Protein AF-A0A366K798-F1 (afdb_monomer_lite)

Foldseek 3Di:
DDPDDCPPPDDDDDCPDQQNVCQVVLDKDWDDPPPPDDDFDKIWIWQFQDDPNHGPGIDIDIDGPPDPDDDDPVRVVVVVVVVVVSVCRSVVVPPDDPDDPPVPDDDVVQWDWDADPVQQTQDTDPNRQVVLVVVPDPDDRHRDRNVVSVVVD

Organism: NCBI:txid2493120

Sequence (153 aa):
ALEDDVVGESVAYDDESLVTEAFMSAEMCETSDNKLSAGIPVDIWAIPVVRRGEVIAVVERHTNQMGVRAPGNTEAHYLEIADILSEMLHHGRFPQFPGSDRALAPKGTDGVIRVAATGMITLASPNALSAFRRLGLAGDLDGEYLIPTVREL

InterPro domains:
  IPR022066 Histidine kinase PdtaS, GAF domain [PF12282] (2-82)
  IPR038424 Histidine kinase PdtaS, GAF domain superfamily [G3DSA:3.30.450.280] (1-68)

Structure (mmCIF, N/CA/C/O backbone):
data_AF-A0A366K798-F1
#
_entry.id   AF-A0A366K798-F1
#
loop_
_atom_site.group_PDB
_atom_site.id
_atom_site.type_symbol
_atom_site.label_atom_id
_atom_site.label_alt_id
_atom_site.label_comp_id
_atom_site.label_asym_id
_atom_site.label_entity_id
_atom_site.label_seq_id
_atom_site.pdbx_PDB_ins_code
_atom_site.Cartn_x
_atom_site.Cartn_y
_atom_site.Cartn_z
_atom_site.occupancy
_atom_site.B_iso_or_equiv
_atom_site.auth_seq_id
_atom_site.auth_comp_id
_atom_site.auth_asym_id
_atom_site.auth_atom_id
_atom_site.pdbx_PDB_model_num
ATOM 1 N N . ALA A 1 1 ? 7.201 -2.879 17.829 1.00 54.84 1 ALA A N 1
ATOM 2 C CA . ALA A 1 1 ? 6.902 -4.130 17.107 1.00 54.84 1 ALA A CA 1
ATOM 3 C C . ALA A 1 1 ? 6.512 -5.162 18.145 1.00 54.84 1 ALA A C 1
ATOM 5 O O . ALA A 1 1 ? 7.187 -5.226 19.166 1.00 54.84 1 ALA A O 1
ATOM 6 N N . LEU A 1 2 ? 5.425 -5.896 17.917 1.00 60.41 2 LEU A N 1
ATOM 7 C CA . LEU A 1 2 ? 5.010 -6.980 18.806 1.00 60.41 2 LEU A CA 1
ATOM 8 C C . LEU A 1 2 ? 6.041 -8.114 18.709 1.00 60.41 2 LEU A C 1
ATOM 10 O O . LEU A 1 2 ? 6.397 -8.519 17.602 1.00 60.41 2 LEU A O 1
ATOM 14 N N . GLU A 1 3 ? 6.570 -8.554 19.849 1.00 67.19 3 GLU A N 1
ATOM 15 C CA . GLU A 1 3 ? 7.598 -9.604 19.912 1.00 67.19 3 GLU A CA 1
ATOM 16 C C . GLU A 1 3 ? 6.991 -11.020 19.913 1.00 67.19 3 GLU A C 1
ATOM 18 O O . GLU A 1 3 ? 7.686 -11.977 19.573 1.00 67.19 3 GLU A O 1
ATOM 23 N N . ASP A 1 4 ? 5.687 -11.133 20.196 1.00 78.62 4 ASP A N 1
ATOM 24 C CA . ASP A 1 4 ? 4.951 -12.387 20.380 1.00 78.62 4 ASP A CA 1
ATOM 25 C C . ASP A 1 4 ? 3.835 -12.598 19.334 1.00 78.62 4 ASP A C 1
ATOM 27 O O . ASP A 1 4 ? 3.371 -11.659 18.677 1.00 78.62 4 ASP A O 1
ATOM 31 N N . ASP A 1 5 ? 3.397 -13.854 19.174 1.00 82.75 5 ASP A N 1
ATOM 32 C CA . ASP A 1 5 ? 2.222 -14.212 18.368 1.00 82.75 5 ASP A CA 1
ATOM 33 C C . ASP A 1 5 ? 0.937 -13.853 19.121 1.00 82.75 5 ASP A C 1
ATOM 35 O O . ASP A 1 5 ? 0.568 -14.511 20.090 1.00 82.75 5 ASP A O 1
ATOM 39 N N . VAL A 1 6 ? 0.255 -12.818 18.639 1.00 84.44 6 VAL A N 1
ATOM 40 C CA . VAL A 1 6 ? -0.955 -12.258 19.258 1.00 84.44 6 VAL A CA 1
ATOM 41 C C . VAL A 1 6 ? -2.258 -12.805 18.659 1.00 84.44 6 VAL A C 1
ATOM 43 O O . VAL A 1 6 ? -3.349 -12.290 18.923 1.00 84.44 6 VAL A O 1
ATOM 46 N N . VAL A 1 7 ? -2.195 -13.825 17.795 1.00 88.50 7 VAL A N 1
ATOM 47 C CA . VAL A 1 7 ? -3.396 -14.353 17.136 1.00 88.50 7 VAL A CA 1
ATOM 48 C C . VAL A 1 7 ? -4.324 -15.026 18.150 1.00 88.50 7 VAL A C 1
ATOM 50 O O . VAL A 1 7 ? -4.000 -16.043 18.756 1.00 88.50 7 VAL A O 1
ATOM 53 N N . GLY A 1 8 ? -5.546 -14.498 18.259 1.00 88.69 8 GLY A N 1
ATOM 54 C CA . GLY A 1 8 ? -6.585 -15.030 19.146 1.00 88.69 8 GLY A CA 1
ATOM 55 C C . GLY A 1 8 ? -6.557 -14.453 20.560 1.00 88.69 8 GLY A C 1
ATOM 56 O O . GLY A 1 8 ? -7.390 -14.839 21.382 1.00 88.69 8 GLY A O 1
ATOM 57 N N . GLU A 1 9 ? -5.650 -13.520 20.841 1.00 87.81 9 GLU A N 1
ATOM 58 C CA . GLU A 1 9 ? -5.643 -12.799 22.105 1.00 87.81 9 GLU A CA 1
ATOM 59 C C . GLU A 1 9 ? -6.848 -11.859 22.227 1.00 87.81 9 GLU A C 1
ATOM 61 O O . GLU A 1 9 ? -7.323 -11.264 21.256 1.00 87.81 9 GLU A O 1
ATOM 66 N N . SER A 1 10 ? -7.351 -11.721 23.454 1.00 85.12 10 SER A N 1
ATOM 67 C CA . SER A 1 10 ? -8.362 -10.727 23.802 1.00 85.12 10 SER A CA 1
ATOM 68 C C . SER A 1 10 ? -7.691 -9.554 24.499 1.00 85.12 10 SER A C 1
ATOM 70 O O . SER A 1 10 ? -7.146 -9.717 25.592 1.00 85.12 10 SER A O 1
ATOM 72 N N . VAL A 1 11 ? -7.781 -8.371 23.906 1.00 79.88 11 VAL A N 1
ATOM 73 C CA . VAL A 1 11 ? -7.325 -7.133 24.541 1.00 79.88 11 VAL A CA 1
ATOM 74 C C . VAL A 1 11 ? -8.488 -6.538 25.333 1.00 79.88 11 VAL A C 1
ATOM 76 O O . VAL A 1 11 ? -9.638 -6.569 24.886 1.00 79.88 11 VAL A O 1
ATOM 79 N N . ALA A 1 12 ? -8.209 -6.043 26.539 1.00 81.06 12 ALA A N 1
ATOM 80 C CA . ALA A 1 12 ? -9.206 -5.312 27.310 1.00 81.06 12 ALA A CA 1
ATOM 81 C C . ALA A 1 12 ? -9.580 -4.015 26.580 1.00 81.06 12 ALA A C 1
ATOM 83 O O . ALA A 1 12 ? -8.745 -3.405 25.919 1.00 81.06 12 ALA A O 1
ATOM 84 N N . TYR A 1 13 ? -10.836 -3.595 26.713 1.00 80.88 13 TYR A N 1
ATOM 85 C CA . TYR A 1 13 ? -11.253 -2.295 26.204 1.00 80.88 13 TYR A CA 1
ATOM 86 C C . TYR A 1 13 ? -10.468 -1.182 26.911 1.00 80.88 13 TYR A C 1
ATOM 88 O O . TYR A 1 13 ? -10.443 -1.133 28.141 1.00 80.88 13 TYR A O 1
ATOM 96 N N . ASP A 1 14 ? -9.870 -0.306 26.112 1.00 83.69 14 ASP A N 1
ATOM 97 C CA . ASP A 1 14 ? -9.149 0.894 26.528 1.00 83.69 14 ASP A CA 1
ATOM 98 C C . ASP A 1 14 ? -9.636 2.052 25.650 1.00 83.69 14 ASP A C 1
ATOM 100 O O . ASP A 1 14 ? -9.509 1.999 24.424 1.00 83.69 14 ASP A O 1
ATOM 104 N N . ASP A 1 15 ? -10.256 3.064 26.254 1.00 77.69 15 ASP A N 1
ATOM 105 C CA . ASP A 1 15 ? -10.803 4.227 25.555 1.00 77.69 15 ASP A CA 1
ATOM 106 C C . ASP A 1 15 ? -9.727 5.198 25.062 1.00 77.69 15 ASP A C 1
ATOM 108 O O . ASP A 1 15 ? -9.991 5.972 24.143 1.00 77.69 15 ASP A O 1
ATOM 112 N N . GLU A 1 16 ? -8.511 5.125 25.605 1.00 79.81 16 GLU A N 1
ATOM 113 C CA . GLU A 1 16 ? -7.377 5.949 25.176 1.00 79.81 16 GLU A CA 1
ATOM 114 C C . GLU A 1 16 ? -6.558 5.306 24.039 1.00 79.81 16 GLU A C 1
ATOM 116 O O . GLU A 1 16 ? -5.650 5.945 23.478 1.00 79.81 16 GLU A O 1
ATOM 121 N N . SER A 1 17 ? -6.892 4.060 23.680 1.00 88.00 17 SER A N 1
ATOM 122 C CA . SER A 1 17 ? -6.266 3.315 22.590 1.00 88.00 17 SER A CA 1
ATOM 123 C C . SER A 1 17 ? -6.686 3.844 21.217 1.00 88.00 17 SER A C 1
ATOM 125 O O . SER A 1 17 ? -7.871 4.034 20.931 1.00 88.00 17 SER A O 1
ATOM 127 N N . LEU A 1 18 ? -5.704 3.984 20.318 1.00 89.62 18 LEU A N 1
ATOM 128 C CA . LEU A 1 18 ? -5.918 4.381 18.919 1.00 89.62 18 LEU A CA 1
ATOM 129 C C . LEU A 1 18 ? -6.877 3.430 18.190 1.00 89.62 18 LEU A C 1
ATOM 131 O O . LEU A 1 18 ? -7.615 3.856 17.305 1.00 89.62 18 LEU A O 1
ATOM 135 N N . VAL A 1 19 ? -6.892 2.148 18.569 1.00 91.88 19 VAL A N 1
ATOM 136 C CA . VAL A 1 19 ? -7.798 1.150 17.987 1.00 91.88 19 VAL A CA 1
ATOM 137 C C . VAL A 1 19 ? -9.250 1.481 18.308 1.00 91.88 19 VAL A C 1
ATOM 139 O O . VAL A 1 19 ? -10.099 1.450 17.417 1.00 91.88 19 VAL A O 1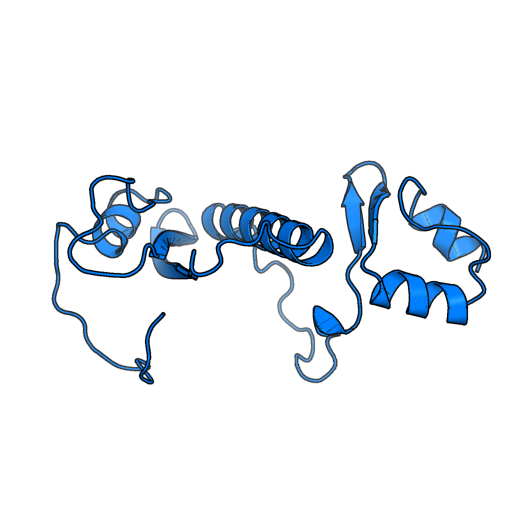
ATOM 142 N N . THR A 1 20 ? -9.536 1.821 19.565 1.00 91.75 20 THR A N 1
ATOM 143 C CA . THR A 1 20 ? -10.879 2.209 20.002 1.00 91.75 20 THR A CA 1
ATOM 144 C C . THR A 1 20 ? -11.309 3.505 19.324 1.00 91.75 20 THR A C 1
ATOM 146 O O . THR A 1 20 ? -12.425 3.590 18.812 1.00 91.75 20 THR A O 1
ATOM 149 N N . GLU A 1 21 ? -10.415 4.493 19.255 1.00 93.00 21 GLU A N 1
ATOM 150 C CA . GLU A 1 21 ? -10.679 5.772 18.595 1.00 93.00 21 GLU A CA 1
ATOM 151 C C . GLU A 1 21 ? -11.023 5.590 17.108 1.00 93.00 21 GLU A C 1
ATOM 153 O O . GLU A 1 21 ? -12.076 6.052 16.658 1.00 93.00 21 GLU A O 1
ATOM 158 N N . ALA A 1 22 ? -10.196 4.852 16.363 1.00 94.75 22 ALA A N 1
ATOM 159 C CA . ALA A 1 22 ? -10.421 4.557 14.949 1.00 94.75 22 ALA A CA 1
ATOM 160 C C . ALA A 1 22 ? -11.710 3.750 14.725 1.00 94.75 22 ALA A C 1
ATOM 162 O O . ALA A 1 22 ? -12.458 4.004 13.778 1.00 94.75 22 ALA A O 1
ATOM 163 N N . PHE A 1 23 ? -12.011 2.793 15.611 1.00 94.69 23 PHE A N 1
ATOM 164 C CA . PHE A 1 23 ? -13.236 1.998 15.531 1.00 94.69 23 PHE A CA 1
ATOM 165 C C . PHE A 1 23 ? -14.498 2.852 15.700 1.00 94.69 23 PHE A C 1
ATOM 167 O O . PHE A 1 23 ? -15.468 2.678 14.964 1.00 94.69 23 PHE A O 1
ATOM 174 N N . MET A 1 24 ? -14.484 3.783 16.655 1.00 94.12 24 MET A N 1
ATOM 175 C CA . MET A 1 24 ? -15.645 4.610 16.993 1.00 94.12 24 MET A CA 1
ATOM 176 C C . MET A 1 24 ? -15.841 5.785 16.029 1.00 94.12 24 MET A C 1
ATOM 178 O O . MET A 1 24 ? -16.979 6.130 15.709 1.00 94.12 24 MET A O 1
ATOM 182 N N . SER A 1 25 ? -14.750 6.412 15.583 1.00 94.38 25 SER A N 1
ATOM 183 C CA . SER A 1 25 ? -14.782 7.564 14.670 1.00 94.38 25 SER A CA 1
ATOM 184 C C . SER A 1 25 ? -14.938 7.167 13.204 1.00 94.38 25 SER A C 1
ATOM 186 O O . SER A 1 25 ? -15.413 7.974 12.409 1.00 94.38 25 SER A O 1
ATOM 188 N N . ALA A 1 26 ? -14.555 5.934 12.859 1.00 95.25 26 ALA A N 1
ATOM 189 C CA . ALA A 1 26 ? -14.332 5.485 11.492 1.00 95.25 26 ALA A CA 1
ATOM 190 C C . ALA A 1 26 ? -13.239 6.271 10.745 1.00 95.25 26 ALA A C 1
ATOM 192 O O . ALA A 1 26 ? -13.190 6.177 9.523 1.00 95.25 26 ALA A O 1
ATOM 193 N N . GLU A 1 27 ? -12.348 6.976 11.451 1.00 95.38 27 GLU A N 1
ATOM 194 C CA . GLU A 1 27 ? -11.219 7.737 10.897 1.00 95.38 27 GLU A CA 1
ATOM 195 C C . GLU A 1 27 ? -9.874 7.041 11.167 1.00 95.38 27 GLU A C 1
ATOM 197 O O . GLU A 1 27 ? -9.749 6.225 12.083 1.00 95.38 27 GLU A O 1
ATOM 202 N N . MET A 1 28 ? -8.854 7.336 10.353 1.00 94.06 28 MET A N 1
ATOM 203 C CA . MET A 1 28 ? -7.486 6.878 10.630 1.00 94.06 28 MET A CA 1
ATOM 204 C C . MET A 1 28 ? -6.880 7.689 11.777 1.00 94.06 28 MET A C 1
ATOM 206 O O . MET A 1 28 ? -6.888 8.919 11.741 1.00 94.06 28 MET A O 1
ATOM 210 N N . CYS A 1 29 ? -6.312 6.994 12.761 1.00 92.44 29 CYS A N 1
ATOM 211 C CA . CYS A 1 29 ? -5.670 7.604 13.922 1.00 92.44 29 CYS A CA 1
ATOM 212 C C . CYS A 1 29 ? -4.181 7.244 13.944 1.00 92.44 29 CYS A C 1
ATOM 214 O O . CYS A 1 29 ? -3.802 6.115 13.634 1.00 92.44 29 CYS A O 1
ATOM 216 N N . GLU A 1 30 ? -3.334 8.182 14.355 1.00 88.69 30 GLU A N 1
ATOM 217 C CA . GLU A 1 30 ? -1.893 7.976 14.513 1.00 88.69 30 GLU A CA 1
ATOM 218 C C . GLU A 1 30 ? -1.465 8.393 15.922 1.00 88.69 30 GLU A C 1
ATOM 220 O O . GLU A 1 30 ? -2.060 9.286 16.536 1.00 88.69 30 GLU A O 1
ATOM 225 N N . THR A 1 31 ? -0.424 7.751 16.451 1.00 79.44 31 THR A N 1
ATOM 226 C CA . THR A 1 31 ? 0.230 8.236 17.665 1.00 79.44 31 THR A CA 1
ATOM 227 C C . THR A 1 31 ? 0.748 9.659 17.432 1.00 79.44 31 THR A C 1
ATOM 229 O O . THR A 1 31 ? 1.409 9.945 16.441 1.00 79.44 31 THR A O 1
ATOM 232 N N . SER A 1 32 ? 0.450 10.577 18.348 1.00 64.38 32 SER A N 1
ATOM 233 C CA . SER A 1 32 ? 1.085 11.899 18.319 1.00 64.38 32 SER A CA 1
ATOM 234 C C . SER A 1 32 ? 2.488 11.810 18.919 1.00 64.38 32 SER A C 1
ATOM 236 O O . SER A 1 32 ? 2.707 11.017 19.838 1.00 64.38 32 SER A O 1
ATOM 238 N N . ASP A 1 33 ? 3.402 12.689 18.490 1.00 53.69 33 ASP A N 1
ATOM 239 C CA . ASP A 1 33 ? 4.768 12.825 19.039 1.00 53.69 33 ASP A CA 1
ATOM 240 C C . ASP A 1 33 ? 4.813 12.848 20.586 1.00 53.69 33 ASP A C 1
ATOM 242 O O . ASP A 1 33 ? 5.799 12.451 21.206 1.00 53.69 33 ASP A O 1
ATOM 246 N N . ASN A 1 34 ? 3.726 13.286 21.234 1.00 44.88 34 ASN A N 1
ATOM 247 C CA . ASN A 1 34 ? 3.611 13.416 22.687 1.00 44.88 34 ASN A CA 1
ATOM 248 C C . ASN A 1 34 ? 3.172 12.142 23.439 1.00 44.88 34 ASN A C 1
ATOM 250 O O . ASN A 1 34 ? 3.200 12.156 24.670 1.00 44.88 34 ASN A O 1
ATOM 254 N N . LYS A 1 35 ? 2.763 11.055 22.764 1.00 49.72 35 LYS A N 1
ATOM 255 C CA . LYS A 1 35 ? 2.328 9.792 23.412 1.00 49.72 35 LYS A CA 1
ATOM 256 C C . LYS A 1 35 ? 3.464 8.774 23.625 1.00 49.72 35 LYS A C 1
ATOM 258 O O . LYS A 1 35 ? 3.205 7.657 24.070 1.00 49.72 35 LYS A O 1
ATOM 263 N N . LEU A 1 36 ? 4.722 9.152 23.377 1.00 52.78 36 LEU A N 1
ATOM 264 C CA . LEU A 1 36 ? 5.908 8.326 23.642 1.00 52.78 36 LEU A CA 1
ATOM 265 C C . LEU A 1 36 ? 6.132 8.125 25.153 1.00 52.78 36 LEU A C 1
ATOM 267 O O . LEU A 1 36 ? 6.948 8.798 25.783 1.00 52.78 36 LEU A O 1
ATOM 271 N N . SER A 1 37 ? 5.405 7.185 25.753 1.00 45.53 37 SER A N 1
ATOM 272 C CA . SER A 1 37 ? 5.685 6.695 27.100 1.00 45.53 37 SER A CA 1
ATOM 273 C C . SER A 1 37 ? 6.591 5.466 27.012 1.00 45.53 37 SER A C 1
ATOM 275 O O . SER A 1 37 ? 6.191 4.425 26.506 1.00 45.53 37 SER A O 1
ATOM 277 N N . ALA A 1 38 ? 7.810 5.622 27.536 1.00 43.06 38 ALA A N 1
ATOM 278 C CA . ALA A 1 38 ? 8.819 4.590 27.787 1.00 43.06 38 ALA A CA 1
ATOM 279 C C . ALA A 1 38 ? 9.388 3.846 26.559 1.00 43.06 38 ALA A C 1
ATOM 281 O O . ALA A 1 38 ? 8.905 2.801 26.140 1.00 43.06 38 ALA A O 1
ATOM 282 N N . GLY A 1 39 ? 10.557 4.304 26.104 1.00 60.31 39 GLY A N 1
ATOM 283 C CA . GLY A 1 39 ? 11.379 3.563 25.147 1.00 60.31 39 GLY A CA 1
ATOM 284 C C . GLY A 1 39 ? 11.050 3.859 23.686 1.00 60.31 39 GLY A C 1
ATOM 285 O O . GLY A 1 39 ? 10.146 4.621 23.383 1.00 60.31 39 GLY A O 1
ATOM 286 N N . ILE A 1 40 ? 11.919 3.324 22.826 1.00 55.50 40 ILE A N 1
ATOM 287 C CA . ILE A 1 40 ? 12.002 3.415 21.357 1.00 55.50 40 ILE A CA 1
ATOM 288 C C . ILE A 1 40 ? 10.802 4.101 20.658 1.00 55.50 40 ILE A C 1
ATOM 290 O O . ILE A 1 40 ? 9.689 3.594 20.772 1.00 55.50 40 ILE A O 1
ATOM 294 N N . PRO A 1 41 ? 11.015 5.161 19.845 1.00 61.34 41 PRO A N 1
ATOM 295 C CA . PRO A 1 41 ? 9.941 5.750 19.052 1.00 61.34 41 PRO A CA 1
ATOM 296 C C . PRO A 1 41 ? 9.410 4.755 18.013 1.00 61.34 41 PRO A C 1
ATOM 298 O O . PRO A 1 41 ? 10.133 4.301 17.122 1.00 61.34 41 PRO A O 1
ATOM 301 N N . VAL A 1 42 ? 8.140 4.389 18.167 1.00 68.88 42 VAL A N 1
ATOM 302 C CA . VAL A 1 42 ? 7.385 3.550 17.237 1.00 68.88 42 VAL A CA 1
ATOM 303 C C . VAL A 1 42 ? 6.173 4.356 16.799 1.00 68.88 42 VAL A C 1
ATOM 305 O O . VAL A 1 42 ? 5.353 4.724 17.640 1.00 68.88 42 VAL A O 1
ATOM 308 N N . ASP A 1 43 ? 6.049 4.593 15.496 1.00 79.12 43 ASP A N 1
ATOM 309 C CA . ASP A 1 43 ? 4.836 5.182 14.941 1.00 79.12 43 ASP A CA 1
ATOM 310 C C . ASP A 1 43 ? 3.781 4.089 14.862 1.00 79.12 43 ASP A C 1
ATOM 312 O O . ASP A 1 43 ? 4.014 3.008 14.304 1.00 79.12 43 ASP A O 1
ATOM 316 N N . ILE A 1 44 ? 2.620 4.364 15.442 1.00 86.50 44 ILE A N 1
ATOM 317 C CA . ILE A 1 44 ? 1.485 3.451 15.436 1.00 86.50 44 ILE A CA 1
ATOM 318 C C . ILE A 1 44 ? 0.354 4.130 14.687 1.00 86.50 44 ILE A C 1
ATOM 320 O O . ILE A 1 44 ? -0.065 5.226 15.052 1.00 86.50 44 ILE A O 1
ATOM 324 N N . TRP A 1 45 ? -0.144 3.448 13.664 1.00 91.12 45 TRP A N 1
ATOM 325 C CA . TRP A 1 45 ? -1.334 3.828 12.914 1.00 91.12 45 TRP A CA 1
ATOM 326 C C . TRP A 1 45 ? -2.456 2.837 13.198 1.00 91.12 45 TRP A C 1
ATOM 328 O O . TRP A 1 45 ? -2.248 1.633 13.059 1.00 91.12 45 TRP A O 1
ATOM 338 N N . ALA A 1 46 ? -3.645 3.331 13.522 1.00 94.06 46 ALA A N 1
ATOM 339 C CA . ALA A 1 46 ? -4.877 2.559 13.581 1.00 94.06 46 ALA A CA 1
ATOM 340 C C . ALA A 1 46 ? -5.739 2.890 12.355 1.00 94.06 46 ALA A C 1
ATOM 342 O O . ALA A 1 46 ? -6.180 4.024 12.166 1.00 94.06 46 ALA A O 1
ATOM 343 N N . ILE A 1 47 ? -5.952 1.891 11.498 1.00 95.81 47 ILE A N 1
ATOM 344 C CA . ILE A 1 47 ? -6.615 2.038 10.200 1.00 95.81 47 ILE A CA 1
ATOM 345 C C . ILE A 1 47 ? -7.942 1.270 10.238 1.00 95.81 47 ILE A C 1
ATOM 347 O O . ILE A 1 47 ? -7.925 0.033 10.232 1.00 95.81 47 ILE A O 1
ATOM 351 N N . PRO A 1 48 ? -9.101 1.948 10.278 1.00 96.31 48 PRO A N 1
ATOM 352 C CA . PRO A 1 48 ? -10.383 1.263 10.310 1.00 96.31 48 PRO A CA 1
ATOM 353 C C . PRO A 1 48 ? -10.692 0.634 8.949 1.00 96.31 48 PRO A C 1
ATOM 355 O O . PRO A 1 48 ? -10.488 1.231 7.892 1.00 96.31 48 PRO A O 1
ATOM 358 N N . VAL A 1 49 ? -11.224 -0.585 8.971 1.00 95.56 49 VAL A N 1
ATOM 359 C CA . VAL A 1 49 ? -11.694 -1.304 7.786 1.00 95.56 49 VAL A CA 1
ATOM 360 C C . VAL A 1 49 ? -13.195 -1.090 7.672 1.00 95.56 49 VAL A C 1
ATOM 362 O O . VAL A 1 49 ? -13.973 -1.696 8.412 1.00 95.56 49 VAL A O 1
ATOM 365 N N . VAL A 1 50 ? -13.610 -0.231 6.740 1.00 92.25 50 VAL A N 1
ATOM 366 C CA . VAL A 1 50 ? -15.017 0.153 6.573 1.00 92.25 50 VAL A CA 1
ATOM 367 C C . VAL A 1 50 ? -15.680 -0.673 5.477 1.00 92.25 50 VAL A C 1
ATOM 369 O O . VAL A 1 50 ? -15.215 -0.747 4.338 1.00 92.25 50 VAL A O 1
ATOM 372 N N . ARG A 1 51 ? -16.833 -1.268 5.790 1.00 88.75 51 ARG A N 1
ATOM 373 C CA . ARG A 1 51 ? -17.664 -1.992 4.828 1.00 88.75 51 ARG A CA 1
ATOM 374 C C . ARG A 1 51 ? -19.120 -1.585 4.987 1.00 88.75 51 ARG A C 1
ATOM 376 O O . ARG A 1 51 ? -19.712 -1.777 6.035 1.00 88.75 51 ARG A O 1
ATOM 383 N N . ARG A 1 52 ? -19.727 -1.073 3.908 1.00 89.25 52 ARG A N 1
ATOM 384 C CA . ARG A 1 52 ? -21.137 -0.620 3.891 1.00 89.25 52 ARG A CA 1
ATOM 385 C C . ARG A 1 52 ? -21.459 0.427 4.976 1.00 89.25 52 ARG A C 1
ATOM 387 O O . ARG A 1 52 ? -22.577 0.459 5.473 1.00 89.25 52 ARG A O 1
ATOM 394 N N . GLY A 1 53 ? -20.493 1.288 5.299 1.00 89.62 53 GLY A N 1
ATOM 395 C CA . GLY A 1 53 ? -20.649 2.345 6.304 1.00 89.62 53 GLY A CA 1
ATOM 396 C C . GLY A 1 53 ? -20.442 1.890 7.750 1.00 89.62 53 GLY A C 1
ATOM 397 O O . GLY A 1 53 ? -20.662 2.684 8.654 1.00 89.62 53 GLY A O 1
ATOM 398 N N . GLU A 1 54 ? -20.020 0.645 7.972 1.00 93.81 54 GLU A N 1
ATOM 399 C CA . GLU A 1 54 ? -19.731 0.094 9.296 1.00 93.81 54 GLU A CA 1
ATOM 400 C C . GLU A 1 54 ? -18.248 -0.286 9.394 1.00 93.81 54 GLU A C 1
ATOM 402 O O . GLU A 1 54 ? -17.692 -0.864 8.453 1.00 93.81 54 GLU A O 1
ATOM 407 N N . VAL A 1 55 ? -17.604 0.033 10.521 1.00 95.94 55 VAL A N 1
ATOM 408 C CA . VAL A 1 55 ? -16.243 -0.435 10.815 1.00 95.94 55 VAL A CA 1
ATOM 409 C C . VAL A 1 55 ? -16.318 -1.896 11.248 1.00 95.94 55 VAL A C 1
ATOM 411 O O . VAL A 1 55 ? -16.947 -2.223 12.249 1.00 95.94 55 VAL A O 1
ATOM 414 N N . ILE A 1 56 ? -15.677 -2.786 10.491 1.00 94.81 56 ILE A N 1
ATOM 415 C CA . ILE A 1 56 ? -15.715 -4.237 10.747 1.00 94.81 56 ILE A CA 1
ATOM 416 C C . ILE A 1 56 ? -14.430 -4.778 11.382 1.00 94.81 56 ILE A C 1
ATOM 418 O O . ILE A 1 56 ? -14.408 -5.915 11.846 1.00 94.81 56 ILE A O 1
ATOM 422 N N . ALA A 1 57 ? -13.352 -3.995 11.348 1.00 95.00 57 ALA A N 1
ATOM 423 C CA . ALA A 1 57 ? -12.054 -4.305 11.936 1.00 95.00 57 ALA A CA 1
ATOM 424 C C . ALA A 1 57 ? -11.199 -3.033 12.003 1.00 95.00 57 ALA A C 1
ATOM 426 O O . ALA A 1 57 ? -11.511 -2.040 11.346 1.00 95.00 57 ALA A O 1
ATOM 427 N N . VAL A 1 58 ? -10.089 -3.095 12.732 1.00 95.19 58 VAL A N 1
ATOM 428 C CA . VAL A 1 58 ? -9.032 -2.079 12.716 1.00 95.19 58 VA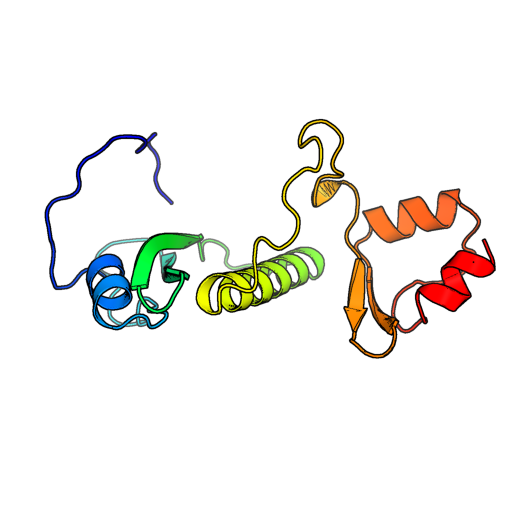L A CA 1
ATOM 429 C C . VAL A 1 58 ? -7.702 -2.783 12.473 1.00 95.19 58 VAL A C 1
ATOM 431 O O . VAL A 1 58 ? -7.434 -3.827 13.065 1.00 95.19 58 VAL A O 1
ATOM 434 N N . VAL A 1 59 ? -6.889 -2.237 11.573 1.00 94.69 59 VAL A N 1
ATOM 435 C CA . VAL A 1 59 ? -5.513 -2.677 11.338 1.00 94.69 59 VAL A CA 1
ATOM 436 C C . VAL A 1 59 ? -4.582 -1.743 12.089 1.00 94.69 59 VAL A C 1
ATOM 438 O O . VAL A 1 59 ? -4.563 -0.546 11.817 1.00 94.69 59 VAL A O 1
ATOM 441 N N . GLU A 1 60 ? -3.795 -2.298 13.003 1.00 91.31 60 GLU A N 1
ATOM 442 C CA . GLU A 1 60 ? -2.733 -1.561 13.675 1.00 91.31 60 GLU A CA 1
ATOM 443 C C . GLU A 1 60 ? -1.406 -1.772 12.930 1.00 91.31 60 GLU A C 1
ATOM 445 O O . GLU A 1 60 ? -0.946 -2.901 12.749 1.00 91.31 60 GLU A O 1
ATOM 450 N N . ARG A 1 61 ? -0.799 -0.685 12.451 1.00 89.00 61 ARG A N 1
ATOM 451 C CA . ARG A 1 61 ? 0.475 -0.689 11.725 1.00 89.00 61 ARG A CA 1
ATOM 452 C C . ARG A 1 61 ? 1.549 -0.065 12.602 1.00 89.00 61 ARG A C 1
ATOM 454 O O . ARG A 1 61 ? 1.456 1.106 12.948 1.00 89.00 61 ARG A O 1
ATOM 461 N N . HIS A 1 62 ? 2.571 -0.854 12.927 1.00 85.00 62 HIS A N 1
ATOM 462 C CA . HIS A 1 62 ? 3.725 -0.415 13.714 1.00 85.00 62 HIS A CA 1
ATOM 463 C C . HIS A 1 62 ? 4.908 -0.166 12.790 1.00 85.00 62 HIS A C 1
ATOM 465 O O . HIS A 1 62 ? 5.418 -1.107 12.176 1.00 85.00 62 HIS A O 1
ATOM 471 N N . THR A 1 63 ? 5.394 1.066 12.753 1.00 77.31 63 THR A N 1
ATOM 472 C CA . THR A 1 63 ? 6.620 1.425 12.041 1.00 77.31 63 THR A CA 1
ATOM 473 C C . THR A 1 63 ? 7.685 1.762 13.072 1.00 77.31 63 THR A C 1
ATOM 475 O O . THR A 1 63 ? 7.556 2.706 13.845 1.00 77.31 63 THR A O 1
ATOM 478 N N . ASN A 1 64 ? 8.742 0.953 13.134 1.00 68.62 64 ASN A N 1
ATOM 479 C CA . ASN A 1 64 ? 9.848 1.221 14.043 1.00 68.62 64 ASN A CA 1
ATOM 480 C C . ASN A 1 64 ? 10.717 2.346 13.466 1.00 68.62 64 ASN A C 1
ATOM 482 O O . ASN A 1 64 ? 11.284 2.170 12.389 1.00 68.62 64 ASN A O 1
ATOM 486 N N . GLN A 1 65 ? 10.876 3.455 14.189 1.00 62.72 65 GLN A N 1
ATOM 487 C CA . GLN A 1 65 ? 11.796 4.524 13.792 1.00 62.72 65 GLN A CA 1
ATOM 488 C C . GLN A 1 65 ? 13.253 4.261 14.222 1.00 62.72 65 GLN A C 1
ATOM 490 O O . GLN A 1 65 ? 14.110 5.142 14.125 1.00 62.72 65 GLN A O 1
ATOM 495 N N . MET A 1 66 ? 13.591 3.054 14.700 1.00 50.56 66 MET A N 1
ATOM 496 C CA . MET A 1 66 ? 14.978 2.688 14.999 1.00 50.56 66 MET A CA 1
ATOM 497 C C . MET A 1 66 ? 15.858 2.631 13.751 1.00 50.56 66 MET A C 1
ATOM 499 O O . MET A 1 66 ? 16.072 1.593 13.130 1.00 50.56 66 MET A O 1
ATOM 503 N N . GLY A 1 67 ? 16.486 3.764 13.487 1.00 51.16 67 GLY A N 1
ATOM 504 C CA . GLY A 1 67 ? 17.634 3.900 12.623 1.00 51.16 67 GLY A CA 1
ATOM 505 C C . GLY A 1 67 ? 17.936 5.376 12.475 1.00 51.16 67 GLY A C 1
ATOM 506 O O . GLY A 1 67 ? 17.170 6.107 11.866 1.00 51.16 67 GLY A O 1
ATOM 507 N N . VAL A 1 68 ? 19.096 5.826 12.954 1.00 49.88 68 VAL A N 1
ATOM 508 C CA . VAL A 1 68 ? 19.678 7.145 12.617 1.00 49.88 68 VAL A CA 1
ATOM 509 C C . VAL A 1 68 ? 20.111 7.167 11.135 1.00 49.88 68 VAL A C 1
ATOM 511 O O . VAL A 1 68 ? 21.161 7.682 10.761 1.00 49.88 68 VAL A O 1
ATOM 514 N N . ARG A 1 69 ? 19.351 6.507 10.262 1.00 62.50 69 ARG A N 1
ATOM 515 C CA . ARG A 1 69 ? 19.621 6.341 8.848 1.00 62.50 69 ARG A CA 1
ATOM 516 C C . ARG A 1 69 ? 18.353 6.721 8.110 1.00 62.50 69 ARG A C 1
ATOM 518 O O . ARG A 1 69 ? 17.310 6.119 8.326 1.00 62.50 69 ARG A O 1
ATOM 525 N N . ALA A 1 70 ? 18.476 7.702 7.223 1.00 61.84 70 ALA A N 1
ATOM 526 C CA . ALA A 1 70 ? 17.415 8.007 6.279 1.00 61.84 70 ALA A CA 1
ATOM 527 C C . ALA A 1 70 ? 17.052 6.728 5.496 1.00 61.84 70 ALA A C 1
ATOM 529 O O . ALA A 1 70 ? 17.981 6.037 5.044 1.00 61.84 70 ALA A O 1
ATOM 530 N N . PRO A 1 71 ? 15.754 6.403 5.349 1.00 63.19 71 PRO A N 1
ATOM 531 C CA . PRO A 1 71 ? 15.328 5.239 4.589 1.00 63.19 71 PRO A CA 1
ATOM 532 C C . PRO A 1 71 ? 15.944 5.277 3.191 1.00 63.19 71 PRO A C 1
ATOM 534 O O . PRO A 1 71 ? 16.113 6.337 2.579 1.00 63.19 71 PRO A O 1
ATOM 537 N N . GLY A 1 72 ? 16.339 4.107 2.691 1.00 73.94 72 GLY A N 1
ATOM 538 C CA . GLY A 1 72 ? 16.845 4.008 1.324 1.00 73.94 72 GLY A CA 1
ATOM 539 C C . GLY A 1 72 ? 15.752 4.372 0.314 1.00 73.94 72 GLY A C 1
ATOM 540 O O . GLY A 1 72 ? 14.572 4.230 0.612 1.00 73.94 72 GLY A O 1
ATOM 541 N N . ASN A 1 73 ? 16.121 4.765 -0.910 1.00 74.69 73 ASN A N 1
ATOM 542 C CA . ASN A 1 73 ? 15.138 5.132 -1.944 1.00 74.69 73 ASN A CA 1
ATOM 543 C C . ASN A 1 73 ? 14.067 4.037 -2.148 1.00 74.69 73 ASN A C 1
ATOM 545 O O . ASN A 1 73 ? 12.873 4.302 -2.171 1.00 74.69 73 ASN A O 1
ATOM 549 N N . THR A 1 74 ? 14.497 2.772 -2.189 1.00 76.12 74 THR A N 1
ATOM 550 C CA . THR A 1 74 ? 13.597 1.614 -2.280 1.00 76.12 74 THR A CA 1
ATOM 551 C C . THR A 1 74 ? 12.677 1.470 -1.067 1.00 76.12 74 THR A C 1
ATOM 553 O O . THR A 1 74 ? 11.538 1.054 -1.216 1.00 76.12 74 THR A O 1
ATOM 556 N N . GLU A 1 75 ? 13.158 1.768 0.134 1.00 80.88 75 GLU A N 1
ATOM 557 C CA . GLU A 1 75 ? 12.368 1.648 1.361 1.00 80.88 75 GLU A CA 1
ATOM 558 C C . GLU A 1 75 ? 11.291 2.733 1.425 1.00 80.88 75 GLU A C 1
ATOM 560 O O . GLU A 1 75 ? 10.125 2.413 1.641 1.00 80.88 75 GLU A O 1
ATOM 565 N N . ALA A 1 76 ? 11.656 3.980 1.112 1.00 81.94 76 ALA A N 1
ATOM 566 C CA . ALA A 1 76 ? 10.717 5.093 0.989 1.00 81.94 76 ALA A CA 1
ATOM 567 C C . ALA A 1 76 ? 9.590 4.772 -0.008 1.00 81.94 76 ALA A C 1
ATOM 569 O O . ALA A 1 76 ? 8.412 4.939 0.291 1.00 81.94 76 ALA A O 1
ATOM 570 N N . HIS A 1 77 ? 9.945 4.190 -1.151 1.00 81.69 77 HIS A N 1
ATOM 571 C CA . HIS A 1 77 ? 8.999 3.717 -2.156 1.00 81.69 77 HIS A CA 1
ATOM 572 C C . HIS A 1 77 ? 7.982 2.690 -1.626 1.00 81.69 77 HIS A C 1
ATOM 574 O O . HIS A 1 77 ? 6.802 2.755 -1.972 1.00 81.69 77 HIS A O 1
ATOM 580 N N . TYR A 1 78 ? 8.409 1.731 -0.798 1.00 83.81 78 TYR A N 1
ATOM 581 C CA . TYR A 1 78 ? 7.486 0.756 -0.205 1.00 83.81 78 TYR A CA 1
ATOM 582 C C . TYR A 1 78 ? 6.610 1.370 0.885 1.00 83.81 78 TYR A C 1
ATOM 584 O O . TYR A 1 78 ? 5.445 0.985 0.985 1.00 83.81 78 TYR A O 1
ATOM 592 N N . LEU A 1 79 ? 7.135 2.321 1.662 1.00 85.88 79 LEU A N 1
ATOM 593 C CA . LEU A 1 79 ? 6.347 3.073 2.639 1.00 85.88 79 LEU A CA 1
ATOM 594 C C . LEU A 1 79 ? 5.240 3.878 1.943 1.00 85.88 79 LEU A C 1
ATOM 596 O O . LEU A 1 79 ? 4.079 3.736 2.313 1.00 85.88 79 LEU A O 1
ATOM 600 N N . GLU A 1 80 ? 5.553 4.581 0.849 1.00 87.06 80 GLU A N 1
ATOM 601 C CA . GLU A 1 80 ? 4.543 5.284 0.040 1.00 87.06 80 GLU A CA 1
ATOM 602 C C . GLU A 1 80 ? 3.455 4.337 -0.493 1.00 87.06 80 GLU A C 1
ATOM 604 O O . GLU A 1 80 ? 2.271 4.672 -0.516 1.00 87.06 80 GLU A O 1
ATOM 609 N N . ILE A 1 81 ? 3.834 3.136 -0.939 1.00 88.44 81 ILE A N 1
ATOM 610 C CA . ILE A 1 81 ? 2.865 2.127 -1.391 1.00 88.44 81 ILE A CA 1
ATOM 611 C C . ILE A 1 81 ? 2.001 1.646 -0.224 1.00 88.44 81 ILE A C 1
ATOM 613 O O . ILE A 1 81 ? 0.797 1.462 -0.402 1.00 88.44 81 ILE A O 1
ATOM 617 N N . ALA A 1 82 ? 2.594 1.436 0.953 1.00 89.12 82 ALA A N 1
ATOM 618 C CA . ALA A 1 82 ? 1.854 1.054 2.146 1.00 89.12 82 ALA A CA 1
ATOM 619 C C . ALA A 1 82 ? 0.825 2.128 2.520 1.00 89.12 82 ALA A C 1
ATOM 621 O O . ALA A 1 82 ? -0.308 1.772 2.820 1.00 89.12 82 ALA A O 1
ATOM 622 N N . ASP A 1 83 ? 1.171 3.413 2.425 1.00 91.25 83 ASP A N 1
ATOM 623 C CA . ASP A 1 83 ? 0.238 4.518 2.677 1.00 91.25 83 ASP A CA 1
ATOM 624 C C . ASP A 1 83 ? -0.913 4.542 1.666 1.00 91.25 83 ASP A C 1
ATOM 626 O O . ASP A 1 83 ? -2.077 4.602 2.058 1.00 91.25 83 ASP A O 1
ATOM 630 N N . ILE A 1 84 ? -0.624 4.372 0.370 1.00 92.19 84 ILE A N 1
ATOM 631 C CA . ILE A 1 84 ? -1.668 4.247 -0.661 1.00 92.19 84 ILE A CA 1
ATOM 632 C C . ILE A 1 84 ? -2.614 3.077 -0.345 1.00 92.19 84 ILE A C 1
ATOM 634 O O . ILE A 1 84 ? -3.829 3.197 -0.503 1.00 92.19 84 ILE A O 1
ATOM 638 N N . LEU A 1 85 ? -2.081 1.934 0.096 1.00 91.88 85 LEU A N 1
ATOM 639 C CA . LEU A 1 85 ? -2.896 0.774 0.459 1.00 91.88 85 LEU A CA 1
ATOM 640 C C . LEU A 1 85 ? -3.719 1.011 1.730 1.00 91.88 85 LEU A C 1
ATOM 642 O O . LEU A 1 85 ? -4.866 0.565 1.769 1.00 91.88 85 LEU A O 1
ATOM 646 N N . SER A 1 86 ? -3.180 1.717 2.726 1.00 93.31 86 SER A N 1
ATOM 647 C CA . SER A 1 86 ? -3.907 2.125 3.936 1.00 93.31 86 SER A CA 1
ATOM 648 C C . SER A 1 86 ? -5.106 3.009 3.587 1.00 93.31 86 SER A C 1
ATOM 650 O O . SER A 1 86 ? -6.226 2.706 3.994 1.00 93.31 86 SER A O 1
ATOM 652 N N . GLU A 1 87 ? -4.907 4.016 2.733 1.00 93.81 87 GLU A N 1
ATOM 653 C CA . GLU A 1 87 ? -5.975 4.884 2.212 1.00 93.81 87 GLU A CA 1
ATOM 654 C C . GLU A 1 87 ? -7.043 4.087 1.453 1.00 93.81 87 GLU A C 1
ATOM 656 O O . GLU A 1 87 ? -8.254 4.255 1.628 1.00 93.81 87 GLU A O 1
ATOM 661 N N . MET A 1 88 ? -6.608 3.160 0.596 1.00 93.06 88 MET A N 1
ATOM 662 C CA . MET A 1 88 ? -7.528 2.298 -0.139 1.00 93.06 88 MET A CA 1
ATOM 663 C C . MET A 1 88 ? -8.310 1.363 0.784 1.00 93.06 88 MET A C 1
ATOM 665 O O . MET A 1 88 ? -9.485 1.111 0.515 1.00 93.06 88 MET A O 1
ATOM 669 N N . LEU A 1 89 ? -7.682 0.834 1.835 1.00 92.75 89 LEU A N 1
ATOM 670 C CA . LEU A 1 89 ? -8.329 -0.019 2.827 1.00 92.75 89 LEU A CA 1
ATOM 671 C C . LEU A 1 89 ? -9.389 0.767 3.606 1.00 92.75 89 LEU A C 1
ATOM 673 O O . LEU A 1 89 ? -10.534 0.322 3.684 1.00 92.75 89 LEU A O 1
ATOM 677 N N . HIS A 1 90 ? -9.027 1.952 4.097 1.00 93.31 90 HIS A N 1
ATOM 678 C CA . HIS A 1 90 ? -9.915 2.858 4.820 1.00 93.31 90 HIS A CA 1
ATOM 679 C C . HIS A 1 90 ? -11.156 3.227 3.989 1.00 93.31 90 HIS A C 1
ATOM 681 O O . HIS A 1 90 ? -12.290 3.129 4.456 1.00 93.31 90 HIS A O 1
ATOM 687 N N . HIS A 1 91 ? -10.972 3.529 2.701 1.00 92.19 91 HIS A N 1
ATOM 688 C CA . HIS A 1 91 ? -12.074 3.830 1.784 1.00 92.19 91 HIS A CA 1
ATOM 689 C C . HIS A 1 91 ? -12.793 2.599 1.199 1.00 92.19 91 HIS A C 1
ATOM 691 O O . HIS A 1 91 ? -13.628 2.748 0.301 1.00 92.19 91 HIS A O 1
ATOM 697 N N . GLY A 1 92 ? -12.463 1.379 1.635 1.00 88.94 92 GLY A N 1
ATOM 698 C CA . GLY A 1 92 ? -13.077 0.145 1.131 1.00 88.94 92 GLY A CA 1
ATOM 699 C C . GLY A 1 92 ? -12.811 -0.134 -0.357 1.00 88.94 92 GLY A C 1
ATOM 700 O O . GLY A 1 92 ? -13.569 -0.857 -1.004 1.00 88.94 92 GLY A O 1
ATOM 701 N N . ARG A 1 93 ? -11.746 0.449 -0.921 1.00 90.12 93 ARG A N 1
ATOM 702 C CA . ARG A 1 93 ? -11.277 0.249 -2.306 1.00 90.12 93 ARG A CA 1
ATOM 703 C C . ARG A 1 93 ? -10.297 -0.917 -2.431 1.00 90.12 93 ARG A C 1
ATOM 705 O O . ARG A 1 93 ? -10.005 -1.356 -3.540 1.00 90.12 93 ARG A O 1
ATOM 712 N N . PHE A 1 94 ? -9.783 -1.425 -1.316 1.00 88.69 94 PHE A N 1
ATOM 713 C CA . PHE A 1 94 ? -8.963 -2.629 -1.251 1.00 88.69 94 PHE A CA 1
ATOM 714 C C . PHE A 1 94 ? -9.535 -3.608 -0.213 1.00 88.69 94 PHE A C 1
A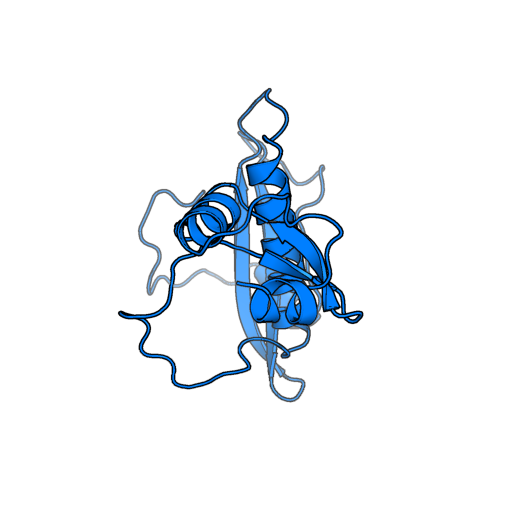TOM 716 O O . PHE A 1 94 ? -9.954 -3.165 0.855 1.00 88.69 94 PHE A O 1
ATOM 723 N N . PRO A 1 95 ? -9.515 -4.930 -0.477 1.00 85.88 95 PRO A N 1
ATOM 724 C CA . PRO A 1 95 ? -9.108 -5.599 -1.718 1.00 85.88 95 PRO A CA 1
ATOM 725 C C . PRO A 1 95 ? -10.215 -5.603 -2.786 1.00 85.88 95 PRO A C 1
ATOM 727 O O . PRO A 1 95 ? -11.388 -5.785 -2.476 1.00 85.88 95 PRO A O 1
ATOM 730 N N . GLN A 1 96 ? -9.833 -5.462 -4.061 1.00 75.62 96 GLN A N 1
ATOM 731 C CA . GLN A 1 96 ? -10.780 -5.363 -5.189 1.00 75.62 96 GLN A CA 1
ATOM 732 C C . GLN A 1 96 ? -10.847 -6.608 -6.090 1.00 75.62 96 GLN A C 1
ATOM 734 O O . GLN A 1 96 ? -11.802 -6.763 -6.847 1.00 75.62 96 GLN A O 1
ATOM 739 N N . PHE A 1 97 ? -9.900 -7.544 -5.963 1.00 69.44 97 PHE A N 1
ATOM 740 C CA . PHE A 1 97 ? -9.870 -8.772 -6.765 1.00 69.44 97 PHE A CA 1
ATOM 741 C C . PHE A 1 97 ? -9.945 -10.018 -5.875 1.00 69.44 97 PHE A C 1
ATOM 743 O O . PHE A 1 97 ? -8.919 -10.483 -5.373 1.00 69.44 97 PHE A O 1
ATOM 750 N N . PRO A 1 98 ? -11.140 -10.586 -5.656 1.00 56.88 98 PRO A N 1
ATOM 751 C CA . PRO A 1 98 ? -11.245 -11.908 -5.065 1.00 56.88 98 PRO A CA 1
ATOM 752 C C . PRO A 1 98 ? -10.808 -12.954 -6.104 1.00 56.88 98 PRO A C 1
ATOM 754 O O . PRO A 1 98 ? -11.414 -13.046 -7.168 1.00 56.88 98 PRO A O 1
ATOM 757 N N . GLY A 1 99 ? -9.778 -13.754 -5.806 1.00 59.09 99 GLY A N 1
ATOM 758 C CA . GLY A 1 99 ? -9.553 -15.018 -6.526 1.00 59.09 99 GLY A CA 1
ATOM 759 C C . GLY A 1 99 ? -8.218 -15.240 -7.241 1.00 59.09 99 GLY A C 1
ATOM 760 O O . GLY A 1 99 ? -8.146 -16.174 -8.034 1.00 59.09 99 GLY A O 1
ATOM 761 N N . SER A 1 100 ? -7.157 -14.468 -6.986 1.00 64.69 100 SER A N 1
ATOM 762 C CA . SER A 1 100 ? -5.818 -14.924 -7.391 1.00 64.69 100 SER A CA 1
ATOM 763 C C . SER A 1 100 ? -5.344 -16.052 -6.470 1.00 64.69 100 SER A C 1
ATOM 765 O O . SER A 1 100 ? -5.507 -15.981 -5.248 1.00 64.69 100 SER A O 1
ATOM 767 N N . ASP A 1 101 ? -4.754 -17.103 -7.049 1.00 72.88 101 ASP A N 1
ATOM 768 C CA . ASP A 1 101 ? -4.022 -18.090 -6.261 1.00 72.88 101 ASP A CA 1
ATOM 769 C C . ASP A 1 101 ? -2.835 -17.381 -5.602 1.00 72.88 101 ASP A C 1
ATOM 771 O O . ASP A 1 101 ? -1.864 -16.998 -6.261 1.00 72.88 101 ASP A O 1
ATOM 775 N N . ARG A 1 102 ? -2.935 -17.172 -4.287 1.00 70.56 102 ARG A N 1
ATOM 776 C CA . ARG A 1 102 ? -1.907 -16.486 -3.500 1.00 70.56 102 ARG A CA 1
ATOM 777 C C . ARG A 1 102 ? -0.552 -17.189 -3.588 1.00 70.56 102 ARG A C 1
ATOM 779 O O . ARG A 1 102 ? 0.458 -16.527 -3.382 1.00 70.56 102 ARG A O 1
ATOM 786 N N . ALA A 1 103 ? -0.518 -18.489 -3.895 1.00 76.75 103 ALA A N 1
ATOM 787 C CA . ALA A 1 103 ? 0.727 -19.231 -4.059 1.00 76.75 103 ALA A CA 1
ATOM 788 C C . ALA A 1 103 ? 1.485 -18.853 -5.342 1.00 76.75 103 ALA A C 1
ATOM 790 O O . ALA A 1 103 ? 2.705 -18.988 -5.386 1.00 76.75 103 ALA A O 1
ATOM 791 N N . LEU A 1 104 ? 0.776 -18.370 -6.367 1.00 78.38 104 LEU A N 1
ATOM 792 C CA . LEU A 1 104 ? 1.340 -18.009 -7.672 1.00 78.38 104 LEU A CA 1
ATOM 793 C C . LEU A 1 104 ? 1.451 -16.493 -7.880 1.00 78.38 104 LEU A C 1
ATOM 795 O O . LEU A 1 104 ? 2.008 -16.049 -8.883 1.00 78.38 104 LEU A O 1
ATOM 799 N N . ALA A 1 105 ? 0.911 -15.693 -6.960 1.00 82.69 105 ALA A N 1
ATOM 800 C CA . ALA A 1 105 ? 1.002 -14.245 -7.035 1.00 82.69 105 ALA A CA 1
ATOM 801 C C . ALA A 1 105 ? 2.461 -13.785 -6.831 1.00 82.69 105 ALA A C 1
ATOM 803 O O . ALA A 1 105 ? 3.099 -14.226 -5.868 1.00 82.69 105 ALA A O 1
ATOM 804 N N . PRO A 1 106 ? 2.985 -12.882 -7.684 1.00 84.00 106 PRO A N 1
ATOM 805 C CA . PRO A 1 106 ? 4.295 -12.290 -7.454 1.00 84.00 106 PRO A CA 1
ATOM 806 C C . PRO A 1 106 ? 4.298 -11.562 -6.109 1.00 84.00 106 PRO A C 1
ATOM 808 O O . PRO A 1 106 ? 3.348 -10.859 -5.749 1.00 84.00 106 PRO A O 1
ATOM 811 N N . LYS A 1 107 ? 5.371 -11.745 -5.348 1.00 85.69 107 LYS A N 1
ATOM 812 C CA . LYS A 1 107 ? 5.605 -11.039 -4.090 1.00 85.69 107 LYS A CA 1
ATOM 813 C C . LYS A 1 107 ? 6.061 -9.616 -4.395 1.00 85.69 107 LYS A C 1
ATOM 815 O O . LYS A 1 107 ? 6.654 -9.361 -5.440 1.00 85.69 107 LYS A O 1
ATOM 820 N N . GLY A 1 108 ? 5.892 -8.697 -3.440 1.00 83.00 108 GLY A N 1
ATOM 821 C CA . GLY A 1 108 ? 6.454 -7.344 -3.570 1.00 83.00 108 GLY A CA 1
ATOM 822 C C . G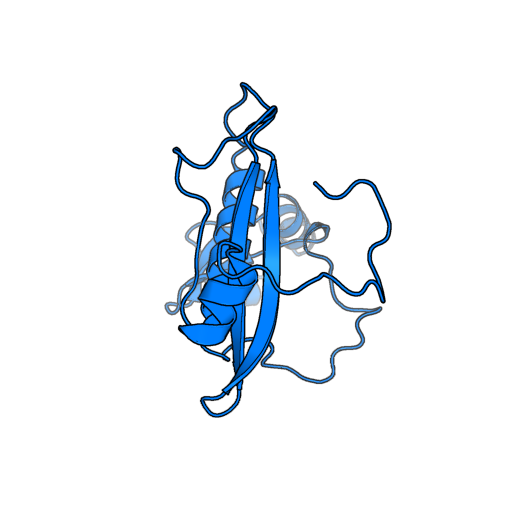LY A 1 108 ? 7.960 -7.373 -3.869 1.00 83.00 108 GLY A C 1
ATOM 823 O O . GLY A 1 108 ? 8.460 -6.613 -4.688 1.00 83.00 108 GLY A O 1
ATOM 824 N N . THR A 1 109 ? 8.679 -8.346 -3.310 1.00 85.25 109 THR A N 1
ATOM 825 C CA . THR A 1 109 ? 10.107 -8.548 -3.573 1.00 85.25 109 THR A CA 1
ATOM 826 C C . THR A 1 109 ? 10.433 -8.991 -4.996 1.00 85.25 109 THR A C 1
ATOM 828 O O . THR A 1 109 ? 11.572 -8.815 -5.408 1.00 85.25 109 THR A O 1
ATOM 831 N N . ASP A 1 110 ? 9.493 -9.547 -5.760 1.00 89.62 110 ASP A N 1
ATOM 832 C CA . ASP A 1 110 ? 9.769 -10.040 -7.117 1.00 89.62 110 ASP A CA 1
ATOM 833 C C . ASP A 1 110 ? 9.855 -8.889 -8.131 1.00 89.62 110 ASP A C 1
ATOM 835 O O . ASP A 1 110 ? 10.550 -8.989 -9.141 1.00 89.62 110 ASP A O 1
ATOM 839 N N . GLY A 1 111 ? 9.203 -7.764 -7.837 1.00 90.12 111 GLY A N 1
ATOM 840 C CA . GLY A 1 111 ? 9.184 -6.577 -8.681 1.00 90.12 111 GLY A CA 1
ATOM 841 C C . GLY A 1 111 ? 7.904 -5.778 -8.474 1.00 90.12 111 GLY A C 1
ATOM 842 O O . GLY A 1 111 ? 6.817 -6.345 -8.423 1.00 90.12 111 GLY A O 1
ATOM 843 N N . VAL A 1 112 ? 8.025 -4.453 -8.378 1.00 91.56 112 VAL A N 1
ATOM 844 C CA . VAL A 1 112 ? 6.878 -3.547 -8.253 1.00 91.56 112 VAL A CA 1
ATOM 845 C C . VAL A 1 112 ? 7.025 -2.411 -9.245 1.00 91.56 112 VAL A C 1
ATOM 847 O O . VAL A 1 112 ? 8.112 -1.854 -9.395 1.00 91.56 112 VAL A O 1
ATOM 850 N N . ILE A 1 113 ? 5.920 -2.072 -9.904 1.00 92.62 113 ILE A N 1
ATOM 851 C CA . ILE A 1 113 ? 5.800 -0.904 -10.771 1.00 92.62 113 ILE A CA 1
ATOM 852 C C . ILE A 1 113 ? 4.595 -0.098 -10.286 1.00 92.62 113 ILE A C 1
ATOM 854 O O . ILE A 1 113 ? 3.496 -0.647 -10.177 1.00 92.62 113 ILE A O 1
ATOM 858 N N . ARG A 1 114 ? 4.784 1.196 -10.008 1.00 91.81 114 ARG A N 1
ATOM 859 C CA . ARG A 1 114 ? 3.684 2.131 -9.734 1.00 91.81 114 ARG A CA 1
ATOM 860 C C . ARG A 1 114 ? 3.369 2.913 -10.995 1.00 91.81 114 ARG A C 1
ATOM 862 O O . ARG A 1 114 ? 4.243 3.570 -11.559 1.00 91.81 114 ARG A O 1
ATOM 869 N N . VAL A 1 115 ? 2.104 2.891 -11.390 1.00 94.56 115 VAL A N 1
ATOM 870 C CA . VAL A 1 115 ? 1.625 3.532 -12.615 1.00 94.56 115 VAL A CA 1
ATOM 871 C C . VAL A 1 115 ? 0.616 4.610 -12.243 1.00 94.56 115 VAL A C 1
ATOM 873 O O . VAL A 1 115 ? -0.336 4.348 -11.509 1.00 94.56 115 VAL A O 1
ATOM 876 N N . ALA A 1 116 ? 0.825 5.825 -12.739 1.00 94.06 116 ALA A N 1
ATOM 877 C CA . ALA A 1 116 ? -0.141 6.905 -12.621 1.00 94.06 116 ALA A CA 1
ATOM 878 C C . ALA A 1 116 ? -1.404 6.603 -13.441 1.00 94.06 116 ALA A C 1
ATOM 880 O O . ALA A 1 116 ? -1.383 5.818 -14.388 1.00 94.06 116 ALA A O 1
ATOM 881 N N . ALA A 1 117 ? -2.499 7.308 -13.153 1.00 93.62 117 ALA A N 1
ATOM 882 C CA . ALA A 1 117 ? -3.736 7.196 -13.932 1.00 93.62 117 ALA A CA 1
ATOM 883 C C . ALA A 1 117 ? -3.548 7.514 -15.434 1.00 93.62 117 ALA A C 1
ATOM 885 O O . ALA A 1 117 ? -4.325 7.053 -16.264 1.00 93.62 117 ALA A O 1
ATOM 886 N N . THR A 1 118 ? -2.501 8.266 -15.792 1.00 96.62 118 THR A N 1
ATOM 887 C CA . THR A 1 118 ? -2.110 8.556 -17.183 1.00 96.62 118 THR A CA 1
ATOM 888 C C . THR A 1 118 ? -1.478 7.362 -17.907 1.00 96.62 118 THR A C 1
ATOM 890 O O . THR A 1 118 ? -1.276 7.424 -19.116 1.00 96.62 118 THR A O 1
ATOM 893 N N . GLY A 1 119 ? -1.134 6.288 -17.190 1.00 96.38 119 GLY A N 1
ATOM 894 C CA . GLY A 1 119 ? -0.370 5.153 -17.709 1.00 96.38 119 GLY A CA 1
ATOM 895 C C . GLY A 1 119 ? 1.150 5.330 -17.625 1.00 96.38 119 GLY A C 1
ATOM 896 O O . GLY A 1 119 ? 1.880 4.423 -18.023 1.00 96.38 119 GLY A O 1
ATOM 897 N N . MET A 1 120 ? 1.628 6.467 -17.112 1.00 97.31 120 MET A N 1
ATOM 898 C CA . MET A 1 120 ? 3.052 6.712 -16.882 1.00 97.31 120 MET A CA 1
ATOM 899 C C . MET A 1 120 ? 3.546 5.921 -15.672 1.00 97.31 120 MET A C 1
ATOM 901 O O . MET A 1 120 ? 2.919 5.935 -14.610 1.00 97.31 120 MET A O 1
ATOM 905 N N . ILE A 1 121 ? 4.685 5.260 -15.819 1.00 95.69 121 ILE A N 1
ATOM 906 C CA . ILE A 1 121 ? 5.400 4.599 -14.739 1.00 95.69 121 ILE A CA 1
ATOM 907 C C . ILE A 1 121 ? 6.051 5.683 -13.884 1.00 95.69 121 ILE A C 1
ATOM 909 O O . ILE A 1 121 ? 6.935 6.413 -14.321 1.00 95.69 121 ILE A O 1
ATOM 913 N N . THR A 1 122 ? 5.579 5.800 -12.650 1.00 92.62 122 THR A N 1
ATOM 914 C CA . THR A 1 122 ? 6.125 6.747 -11.666 1.00 92.62 122 THR A CA 1
ATOM 915 C C . THR A 1 122 ? 7.246 6.147 -10.831 1.00 92.62 122 THR A C 1
ATOM 917 O O . THR A 1 122 ? 7.906 6.882 -10.107 1.00 92.62 122 THR A O 1
ATOM 920 N N . LEU A 1 123 ? 7.382 4.820 -10.868 1.00 90.44 123 LEU A N 1
ATOM 921 C CA . LEU A 1 123 ? 8.330 4.064 -10.063 1.00 90.44 123 LEU A CA 1
ATOM 922 C C . LEU A 1 123 ? 8.438 2.640 -10.593 1.00 90.44 123 LEU A C 1
ATOM 924 O O . LEU A 1 123 ? 7.419 1.955 -10.729 1.00 90.44 123 LEU A O 1
ATOM 928 N N . ALA A 1 124 ? 9.661 2.165 -10.772 1.00 91.94 124 ALA A N 1
ATOM 929 C CA . ALA A 1 124 ? 9.992 0.767 -10.971 1.00 91.94 124 ALA A CA 1
ATOM 930 C C . ALA A 1 124 ? 11.031 0.320 -9.937 1.00 91.94 124 ALA A C 1
ATOM 932 O O . ALA A 1 124 ? 12.098 0.913 -9.780 1.00 91.94 124 ALA A O 1
ATOM 933 N N . SER A 1 125 ? 10.746 -0.765 -9.217 1.00 91.00 125 SER A N 1
ATOM 934 C CA . SER A 1 125 ? 11.737 -1.340 -8.309 1.00 91.00 125 SER A CA 1
ATOM 935 C C . SER A 1 125 ? 12.921 -1.931 -9.097 1.00 91.00 125 SER A C 1
ATOM 937 O O . SER A 1 125 ? 12.753 -2.350 -10.248 1.00 91.00 125 SER A O 1
ATOM 939 N N . PRO A 1 126 ? 14.120 -2.062 -8.493 1.00 90.06 126 PRO A N 1
ATOM 940 C CA . PRO A 1 126 ? 15.276 -2.659 -9.172 1.00 90.06 126 PRO A CA 1
ATOM 941 C C . PRO A 1 126 ? 15.004 -4.060 -9.741 1.00 90.06 126 PRO A C 1
ATOM 943 O O . PRO A 1 126 ? 15.535 -4.431 -10.792 1.00 90.06 126 PRO A O 1
ATOM 946 N N . ASN A 1 127 ? 14.143 -4.831 -9.071 1.00 91.00 127 ASN A N 1
ATOM 947 C CA . ASN A 1 127 ? 13.756 -6.168 -9.511 1.00 91.00 127 ASN A CA 1
ATOM 948 C C . ASN A 1 127 ? 12.781 -6.115 -10.695 1.00 91.00 127 ASN A C 1
ATOM 950 O O . ASN A 1 127 ? 12.943 -6.893 -11.634 1.00 91.00 127 ASN A O 1
ATOM 954 N N . ALA A 1 128 ? 11.863 -5.141 -10.725 1.00 93.00 128 ALA A N 1
ATOM 955 C CA . ALA A 1 128 ? 11.020 -4.899 -11.895 1.00 93.00 128 ALA A CA 1
ATOM 956 C C . ALA A 1 128 ? 11.861 -4.507 -13.120 1.00 93.00 128 ALA A C 1
ATOM 958 O O . ALA A 1 128 ? 11.722 -5.114 -14.181 1.00 93.00 128 ALA A O 1
ATOM 959 N N . LEU A 1 129 ? 12.804 -3.572 -12.961 1.00 93.50 129 LEU A N 1
ATOM 960 C CA . LEU A 1 129 ? 13.708 -3.175 -14.044 1.00 93.50 129 LEU A CA 1
ATOM 961 C C . LEU A 1 129 ? 14.562 -4.355 -14.534 1.00 93.50 129 LEU A C 1
ATOM 963 O O . LEU A 1 129 ? 14.736 -4.554 -15.735 1.00 93.50 129 LEU A O 1
ATOM 967 N N . SER A 1 130 ? 15.058 -5.184 -13.613 1.00 93.44 130 SER A N 1
ATOM 968 C CA . SER A 1 130 ? 15.805 -6.400 -13.956 1.00 93.44 130 SER A CA 1
ATOM 969 C C . SER A 1 130 ? 14.960 -7.402 -14.746 1.00 93.44 130 SER A C 1
ATOM 971 O O . SER A 1 130 ? 15.470 -8.019 -15.682 1.00 93.44 130 SER A O 1
ATOM 973 N N . ALA A 1 131 ? 13.679 -7.560 -14.403 1.00 94.25 131 ALA A N 1
ATOM 974 C CA . ALA A 1 131 ? 12.753 -8.417 -15.136 1.00 94.25 131 ALA A CA 1
ATOM 975 C C . ALA A 1 131 ? 12.509 -7.891 -16.560 1.00 94.25 131 ALA A C 1
ATOM 977 O O . ALA A 1 131 ? 12.658 -8.644 -17.518 1.00 94.25 131 ALA A O 1
ATOM 978 N N . PHE A 1 132 ? 12.242 -6.593 -16.720 1.00 95.25 132 PHE A N 1
ATOM 979 C CA . PHE A 1 132 ? 12.030 -5.978 -18.034 1.00 95.25 132 PHE A CA 1
ATOM 980 C C . PHE A 1 132 ? 13.280 -6.013 -18.923 1.00 95.25 132 PHE A C 1
ATOM 982 O O . PHE A 1 132 ? 13.179 -6.283 -20.117 1.00 95.25 132 PHE A O 1
ATOM 989 N N . ARG A 1 133 ? 14.481 -5.842 -18.355 1.00 94.88 133 ARG A N 1
ATOM 990 C CA . ARG A 1 133 ? 15.742 -6.013 -19.101 1.00 94.88 133 ARG A CA 1
ATOM 991 C C . ARG A 1 133 ? 15.906 -7.424 -19.658 1.00 94.88 133 ARG A C 1
ATOM 993 O O . ARG A 1 133 ? 16.384 -7.587 -20.775 1.00 94.88 133 ARG A O 1
ATOM 1000 N N . ARG A 1 134 ? 15.482 -8.453 -18.913 1.00 94.94 134 ARG A N 1
ATOM 1001 C CA . ARG A 1 134 ? 15.483 -9.844 -19.408 1.00 94.94 134 ARG A CA 1
ATOM 1002 C C . ARG A 1 134 ? 14.482 -10.067 -20.541 1.00 94.94 134 ARG A C 1
ATOM 1004 O O . ARG A 1 134 ? 14.679 -10.989 -21.323 1.00 94.94 134 ARG A O 1
ATOM 1011 N N . LEU A 1 135 ? 13.445 -9.235 -20.623 1.00 94.81 135 LEU A N 1
ATOM 1012 C CA . LEU A 1 135 ? 12.468 -9.235 -21.711 1.00 94.81 135 LEU A CA 1
ATOM 1013 C C . LEU A 1 135 ? 12.915 -8.408 -22.926 1.00 94.81 135 LEU A C 1
ATOM 1015 O O . LEU A 1 135 ? 12.216 -8.418 -23.925 1.00 94.81 135 LEU A O 1
ATOM 1019 N N . GLY A 1 136 ? 14.069 -7.731 -22.873 1.00 94.00 136 GLY A N 1
ATOM 1020 C CA . GLY A 1 136 ? 14.610 -6.970 -24.005 1.00 94.00 136 GLY A CA 1
ATOM 1021 C C . GLY A 1 136 ? 14.583 -5.451 -23.842 1.00 94.00 136 GLY A C 1
ATOM 1022 O O . GLY A 1 136 ? 15.009 -4.747 -24.755 1.00 94.00 136 GLY A O 1
ATOM 1023 N N . LEU A 1 137 ? 14.153 -4.923 -22.688 1.00 95.06 137 LEU A N 1
ATOM 1024 C CA . LEU A 1 137 ? 14.184 -3.481 -22.439 1.00 95.06 137 LEU A CA 1
ATOM 1025 C C . LEU A 1 137 ? 15.631 -2.961 -22.474 1.00 95.06 137 LEU A C 1
ATOM 1027 O O . LEU A 1 137 ? 16.458 -3.350 -21.646 1.00 95.06 137 LEU A O 1
ATOM 1031 N N . ALA A 1 138 ? 15.916 -2.044 -23.399 1.00 88.12 138 ALA A N 1
ATOM 1032 C CA . ALA A 1 138 ? 17.227 -1.403 -23.522 1.00 88.12 138 ALA A CA 1
ATOM 1033 C C . ALA A 1 138 ? 17.375 -0.133 -22.658 1.00 88.12 138 ALA A C 1
ATOM 1035 O O . ALA A 1 138 ? 18.499 0.285 -22.377 1.00 88.12 138 ALA A O 1
ATOM 1036 N N . GLY A 1 139 ? 16.256 0.479 -22.256 1.00 88.12 139 GLY A N 1
ATOM 1037 C CA . GLY A 1 139 ? 16.198 1.753 -21.536 1.00 88.12 139 GLY A CA 1
ATOM 1038 C C . GLY A 1 139 ? 15.818 1.639 -20.058 1.00 88.12 139 GLY A C 1
ATOM 1039 O O . GLY A 1 139 ? 15.987 0.593 -19.423 1.00 88.12 139 GLY A O 1
ATOM 1040 N N . ASP A 1 140 ? 15.326 2.754 -19.520 1.00 90.62 140 ASP A N 1
ATOM 1041 C CA . ASP A 1 140 ? 14.732 2.836 -18.185 1.00 90.62 140 ASP A CA 1
ATOM 1042 C C . ASP A 1 140 ? 13.214 2.584 -18.240 1.00 90.62 140 ASP A C 1
ATOM 1044 O O . ASP 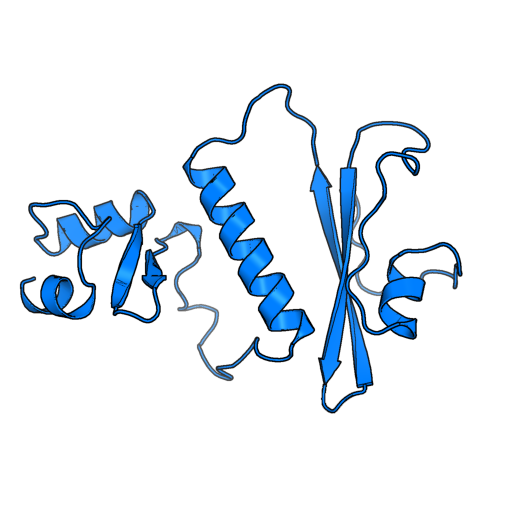A 1 140 ? 12.627 2.505 -19.320 1.00 90.62 140 ASP A O 1
ATOM 1048 N N . LEU A 1 141 ? 12.589 2.421 -17.075 1.00 92.75 141 LEU A N 1
ATOM 1049 C CA . LEU A 1 141 ? 11.136 2.351 -16.916 1.00 92.75 141 LEU A CA 1
ATOM 1050 C C . LEU A 1 141 ? 10.555 3.634 -16.327 1.00 92.75 141 LEU A C 1
ATOM 1052 O O . LEU A 1 141 ? 9.420 3.982 -16.645 1.00 92.75 141 LEU A O 1
ATOM 1056 N N . ASP A 1 142 ? 11.292 4.321 -15.457 1.00 92.06 142 ASP A N 1
ATOM 1057 C CA . ASP A 1 142 ? 10.779 5.513 -14.785 1.00 92.06 142 ASP A CA 1
ATOM 1058 C C . ASP A 1 142 ? 10.534 6.645 -15.793 1.00 92.06 142 ASP A C 1
ATOM 1060 O O . ASP A 1 142 ? 11.399 6.999 -16.591 1.00 92.06 142 ASP A O 1
ATOM 1064 N N . GLY A 1 143 ? 9.329 7.218 -15.759 1.00 93.56 143 GLY A N 1
ATOM 1065 C CA . GLY A 1 143 ? 8.898 8.270 -16.684 1.00 93.56 143 GLY A CA 1
ATOM 1066 C C . GLY A 1 143 ? 8.349 7.767 -18.024 1.00 93.56 143 GLY A C 1
ATOM 1067 O O . GLY A 1 143 ? 7.735 8.553 -18.748 1.00 93.56 143 GLY A O 1
ATOM 1068 N N . GLU A 1 144 ? 8.486 6.477 -18.333 1.00 96.19 144 GLU A N 1
ATOM 1069 C CA . GLU A 1 144 ? 7.930 5.871 -19.545 1.00 96.19 144 GLU A CA 1
ATOM 1070 C C . GLU A 1 144 ? 6.444 5.516 -19.390 1.00 96.19 144 GLU A C 1
ATOM 1072 O O . GLU A 1 144 ? 5.905 5.423 -18.286 1.00 96.19 144 GLU A O 1
ATOM 1077 N N . TYR A 1 145 ? 5.745 5.293 -20.504 1.00 96.38 145 TYR A N 1
ATOM 1078 C CA . TYR A 1 145 ? 4.351 4.839 -20.484 1.00 96.38 145 TYR A CA 1
ATOM 1079 C C . TYR A 1 145 ? 4.272 3.314 -20.564 1.00 96.38 145 TYR A C 1
ATOM 1081 O O . TYR A 1 145 ? 4.680 2.721 -21.559 1.00 96.38 145 TYR A O 1
ATOM 1089 N N . LEU A 1 146 ? 3.644 2.679 -19.567 1.00 95.94 146 LEU A N 1
ATOM 1090 C CA . LEU A 1 146 ? 3.658 1.220 -19.412 1.00 95.94 146 LEU A CA 1
ATOM 1091 C C . LEU A 1 146 ? 3.160 0.472 -20.657 1.00 95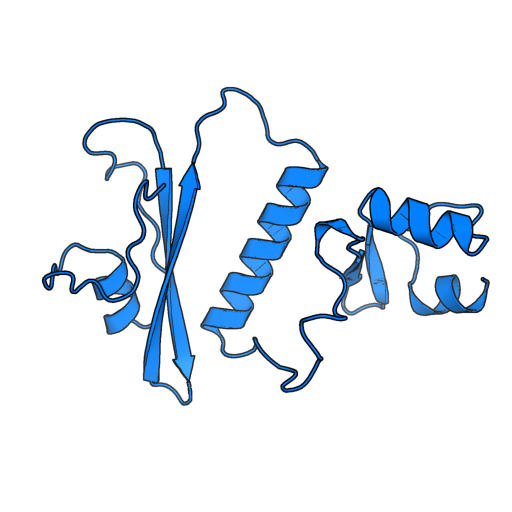.94 146 LEU A C 1
ATOM 1093 O O . LEU A 1 146 ? 3.786 -0.493 -21.086 1.00 95.94 146 LEU A O 1
ATOM 1097 N N . ILE A 1 147 ? 2.024 0.886 -21.230 1.00 96.19 147 ILE A N 1
ATOM 1098 C CA . ILE A 1 147 ? 1.421 0.167 -22.363 1.00 96.19 147 ILE A CA 1
ATOM 1099 C C . ILE A 1 147 ? 2.310 0.228 -23.617 1.00 96.19 147 ILE A C 1
ATOM 1101 O O . ILE A 1 147 ? 2.568 -0.836 -24.179 1.00 96.19 147 ILE A O 1
ATOM 1105 N N . PRO A 1 148 ? 2.767 1.408 -24.086 1.00 94.88 148 PRO A N 1
ATOM 1106 C CA . PRO A 1 148 ? 3.748 1.495 -25.165 1.00 94.88 148 PRO A CA 1
ATOM 1107 C C . PRO A 1 148 ? 5.009 0.675 -24.895 1.00 94.88 148 PRO A C 1
ATOM 1109 O O . PRO A 1 148 ? 5.340 -0.175 -25.713 1.00 94.88 148 PRO A O 1
ATOM 1112 N N . THR A 1 149 ? 5.632 0.839 -23.722 1.00 94.50 149 THR A N 1
ATOM 1113 C CA . THR A 1 149 ? 6.863 0.122 -23.367 1.00 94.50 149 THR A CA 1
ATOM 1114 C C . THR A 1 149 ? 6.684 -1.388 -23.470 1.00 94.50 149 THR A C 1
ATOM 1116 O O . THR A 1 149 ? 7.486 -2.053 -24.107 1.00 94.50 149 THR A O 1
ATOM 1119 N N . VAL A 1 150 ? 5.609 -1.944 -22.903 1.00 94.38 150 VAL A N 1
ATOM 1120 C CA . VAL A 1 150 ? 5.350 -3.394 -22.947 1.00 94.38 150 VAL A CA 1
ATOM 1121 C C . VAL A 1 150 ? 5.090 -3.902 -24.369 1.00 94.38 150 VAL A C 1
ATOM 1123 O O . VAL A 1 150 ? 5.376 -5.057 -24.654 1.00 94.38 150 VAL A O 1
ATOM 1126 N N . ARG A 1 151 ? 4.542 -3.075 -25.267 1.00 93.81 151 ARG A N 1
ATOM 1127 C CA . ARG A 1 151 ? 4.265 -3.469 -26.661 1.00 93.81 151 ARG A CA 1
ATOM 1128 C C . ARG A 1 151 ? 5.507 -3.521 -27.547 1.00 93.81 151 ARG A C 1
ATOM 1130 O O . ARG A 1 151 ? 5.435 -4.118 -28.616 1.00 93.81 151 ARG A O 1
ATOM 1137 N N . GLU A 1 152 ? 6.581 -2.854 -27.143 1.00 89.31 152 GLU A N 1
ATOM 1138 C CA . GLU A 1 152 ? 7.839 -2.783 -27.892 1.00 89.31 152 GLU A CA 1
ATOM 1139 C C . GLU A 1 152 ? 8.858 -3.857 -27.471 1.00 89.31 152 GLU A C 1
ATOM 1141 O O . GLU A 1 152 ? 9.887 -3.997 -28.133 1.00 89.31 152 GLU A O 1
ATOM 1146 N N . LEU A 1 153 ? 8.566 -4.611 -26.402 1.00 88.62 153 LEU A N 1
ATOM 1147 C CA . LEU A 1 153 ? 9.333 -5.778 -25.939 1.00 88.62 153 LEU A CA 1
ATOM 1148 C C . LEU A 1 153 ? 8.974 -7.034 -26.741 1.00 88.62 153 LEU A C 1
ATOM 1150 O O . LEU A 1 153 ? 9.912 -7.778 -27.104 1.00 88.62 153 LEU A O 1
#

Secondary structure (DSSP, 8-state):
---S--TTPPPPP-TTSHHHHHHHH-S-EE--GGG--SSS-EEEEEEEEEETTEEEEEEEEEEE---SSPPPHHHHHHHHHHHHHHHHHHTT-S---TT--TTTSPPGGG--EEE-TTSBEEEE-HHHHHHHHHTT--S--TTSBHHHHHHH-

pLDDT: mean 84.02, std 13.48, range [43.06, 97.31]

Radius of gyration: 19.28 Å; chains: 1; bounding box: 41×33×56 Å